Protein AF-A0A7W4V0E9-F1 (afdb_monomer_lite)

pLDDT: mean 87.12, std 13.97, range [42.84, 97.56]

Radius of gyration: 12.51 Å; chains: 1; bounding box: 30×21×30 Å

Secondary structure (DSSP, 8-state):
--HHHHHHHHHHHHHHHHTT-TTS---EEEEEETTEEEEEETTSEEEEE-TTS-EEEEE-------

Foldseek 3Di:
DDPQQVVVVVVVVVVCVVVVVVPDDWDWDWDADPNWIWIATPQQWIWTADPVRHIDIDRPPDDPPD

Structure (mmCIF, N/CA/C/O backbone):
data_AF-A0A7W4V0E9-F1
#
_entry.id   AF-A0A7W4V0E9-F1
#
loop_
_atom_site.group_PDB
_atom_site.id
_atom_site.type_symbol
_atom_site.label_atom_id
_atom_site.label_alt_id
_atom_site.label_comp_id
_atom_site.label_asym_id
_atom_site.label_entity_id
_atom_site.label_seq_id
_atom_site.pdbx_PDB_ins_code
_atom_site.Cartn_x
_atom_site.Cartn_y
_atom_site.Cartn_z
_atom_site.occupancy
_atom_site.B_iso_or_equiv
_atom_site.auth_seq_id
_atom_site.auth_comp_id
_atom_site.auth_asym_id
_atom_site.auth_atom_id
_atom_site.pdbx_PDB_model_num
ATOM 1 N N . MET A 1 1 ? 3.620 2.289 10.101 1.00 82.81 1 MET A N 1
ATOM 2 C CA . MET A 1 1 ? 2.871 1.594 9.033 1.00 82.81 1 MET A CA 1
ATOM 3 C C . MET A 1 1 ? 2.601 0.154 9.468 1.00 82.81 1 MET A C 1
ATOM 5 O O . MET A 1 1 ? 3.504 -0.413 10.078 1.00 82.81 1 MET A O 1
ATOM 9 N N . PRO A 1 2 ? 1.404 -0.422 9.229 1.00 93.44 2 PRO A N 1
ATOM 10 C CA . PRO A 1 2 ? 1.107 -1.820 9.568 1.00 93.44 2 PRO A CA 1
ATOM 11 C C . PRO A 1 2 ? 2.039 -2.824 8.879 1.00 93.44 2 PRO A C 1
ATOM 13 O O . PRO A 1 2 ? 2.491 -2.589 7.759 1.00 93.44 2 PRO A O 1
ATOM 16 N N . ALA A 1 3 ? 2.303 -3.956 9.538 1.00 96.12 3 ALA A N 1
ATOM 17 C CA . ALA A 1 3 ? 3.263 -4.953 9.059 1.00 96.12 3 ALA A CA 1
ATOM 18 C C . ALA A 1 3 ? 2.836 -5.626 7.744 1.00 96.12 3 ALA A C 1
ATOM 20 O O . ALA A 1 3 ? 3.683 -5.844 6.883 1.00 96.12 3 ALA A O 1
ATOM 21 N N . ALA A 1 4 ? 1.540 -5.911 7.574 1.00 96.00 4 ALA A N 1
ATOM 22 C CA . ALA A 1 4 ? 1.005 -6.475 6.333 1.00 96.00 4 ALA A CA 1
ATOM 23 C C . ALA A 1 4 ? 1.259 -5.540 5.140 1.00 96.00 4 ALA A C 1
ATOM 25 O O . ALA A 1 4 ? 1.788 -5.977 4.123 1.00 96.00 4 ALA A O 1
ATOM 26 N N . LEU A 1 5 ? 0.992 -4.241 5.316 1.00 96.44 5 LEU A N 1
ATOM 27 C CA . LEU A 1 5 ? 1.213 -3.229 4.283 1.00 96.44 5 LEU A CA 1
ATOM 28 C C . LEU A 1 5 ? 2.698 -3.099 3.918 1.00 96.44 5 LEU A C 1
ATOM 30 O O . LEU A 1 5 ? 3.050 -3.087 2.747 1.00 96.44 5 LEU A O 1
ATOM 34 N N . HIS A 1 6 ? 3.578 -3.058 4.924 1.00 96.56 6 HIS A N 1
ATOM 35 C CA . HIS A 1 6 ? 5.024 -2.998 4.696 1.00 96.56 6 HIS A CA 1
ATOM 36 C C . HIS A 1 6 ? 5.534 -4.229 3.941 1.00 96.56 6 HIS A C 1
ATOM 38 O O . HIS A 1 6 ? 6.296 -4.103 2.987 1.00 96.56 6 HIS A O 1
ATOM 44 N N . LYS A 1 7 ? 5.100 -5.425 4.347 1.00 97.56 7 LYS A N 1
ATOM 45 C CA . LYS A 1 7 ? 5.497 -6.669 3.687 1.00 97.56 7 LYS A CA 1
ATOM 46 C C . LYS A 1 7 ? 5.103 -6.668 2.209 1.00 97.56 7 LYS A C 1
ATOM 48 O O . LYS A 1 7 ? 5.887 -7.120 1.380 1.00 97.56 7 LYS A O 1
ATOM 53 N N . GLU A 1 8 ? 3.916 -6.162 1.893 1.00 97.56 8 GLU A N 1
ATOM 54 C CA . GLU A 1 8 ? 3.431 -6.126 0.517 1.00 97.56 8 GLU A CA 1
ATOM 55 C C . GLU A 1 8 ? 4.145 -5.059 -0.324 1.00 97.56 8 GLU A C 1
ATOM 57 O O . GLU A 1 8 ? 4.529 -5.344 -1.452 1.00 97.56 8 GLU A O 1
ATOM 62 N N . ILE A 1 9 ? 4.448 -3.886 0.247 1.00 96.00 9 ILE A N 1
ATOM 63 C CA . ILE A 1 9 ? 5.314 -2.878 -0.394 1.00 96.00 9 ILE A CA 1
ATOM 64 C C . ILE A 1 9 ? 6.666 -3.489 -0.783 1.00 96.00 9 ILE A C 1
ATOM 66 O O . ILE A 1 9 ? 7.078 -3.383 -1.933 1.00 96.00 9 ILE A O 1
ATOM 70 N N . ALA A 1 10 ? 7.322 -4.202 0.138 1.00 95.19 10 ALA A N 1
ATOM 71 C CA . ALA A 1 10 ? 8.605 -4.844 -0.145 1.00 95.19 10 ALA A CA 1
ATOM 72 C C . ALA A 1 10 ? 8.500 -5.905 -1.257 1.00 95.19 10 ALA A C 1
ATOM 74 O O . ALA A 1 10 ? 9.405 -6.038 -2.079 1.00 95.19 10 ALA A O 1
ATOM 75 N N . ARG A 1 11 ? 7.382 -6.641 -1.316 1.00 94.75 11 ARG A N 1
ATOM 76 C CA . ARG A 1 11 ? 7.109 -7.616 -2.382 1.00 94.75 11 ARG A CA 1
ATOM 77 C C . ARG A 1 11 ? 6.946 -6.935 -3.744 1.00 94.75 11 ARG A C 1
ATOM 79 O O . ARG A 1 11 ? 7.460 -7.438 -4.742 1.00 94.75 11 ARG A O 1
ATOM 86 N N . VAL A 1 12 ? 6.250 -5.800 -3.785 1.00 93.69 12 VAL A N 1
ATOM 87 C CA . VAL A 1 12 ? 6.100 -4.990 -4.999 1.00 93.69 12 VAL A CA 1
ATOM 88 C C . VAL A 1 12 ? 7.467 -4.481 -5.470 1.00 93.69 12 VAL A C 1
ATOM 90 O O . VAL A 1 12 ? 7.815 -4.658 -6.636 1.00 93.69 12 VAL A O 1
ATOM 93 N N . GLU A 1 13 ? 8.288 -3.942 -4.569 1.00 92.38 13 GLU A N 1
ATOM 94 C CA . GLU A 1 13 ? 9.643 -3.473 -4.893 1.00 92.38 13 GLU A CA 1
ATOM 95 C C . GLU A 1 13 ? 10.545 -4.596 -5.438 1.00 92.38 13 GLU A C 1
ATOM 97 O O . GLU A 1 13 ? 11.257 -4.399 -6.424 1.00 92.38 13 GLU A O 1
ATOM 102 N N . GLU A 1 14 ? 10.484 -5.798 -4.857 1.00 91.12 14 GLU A N 1
ATOM 103 C CA . GLU A 1 14 ? 11.244 -6.965 -5.328 1.00 91.12 14 GLU A CA 1
ATOM 104 C C . GLU A 1 14 ? 10.853 -7.378 -6.761 1.00 91.12 14 GLU A C 1
ATOM 106 O O . GLU A 1 14 ? 11.715 -7.745 -7.571 1.00 91.12 14 GLU A O 1
ATOM 111 N N . SER A 1 15 ? 9.568 -7.258 -7.112 1.00 88.75 15 SER A N 1
ATOM 112 C CA . SER A 1 15 ? 9.094 -7.543 -8.473 1.00 88.75 15 SER A CA 1
ATOM 113 C C . SER A 1 15 ? 9.639 -6.548 -9.507 1.00 88.75 15 SER A C 1
ATOM 115 O O . SER A 1 15 ? 10.063 -6.951 -10.586 1.00 88.75 15 SER A O 1
ATOM 117 N N . MET A 1 16 ? 9.772 -5.270 -9.142 1.00 84.50 16 MET A N 1
ATOM 118 C CA . MET A 1 16 ? 10.300 -4.219 -10.027 1.00 84.50 16 MET A CA 1
ATOM 119 C C . MET A 1 16 ? 11.785 -4.382 -10.324 1.00 84.50 16 MET A C 1
ATOM 121 O O . MET A 1 16 ? 12.237 -4.114 -11.439 1.00 84.50 16 MET A O 1
ATOM 125 N N . ILE A 1 17 ? 12.552 -4.828 -9.326 1.00 78.62 17 ILE A N 1
ATOM 126 C CA . ILE A 1 17 ? 13.969 -5.160 -9.506 1.00 78.62 17 ILE A CA 1
ATOM 127 C C . ILE A 1 17 ? 14.100 -6.305 -10.517 1.00 78.62 17 ILE A C 1
ATOM 129 O O . ILE A 1 17 ? 14.967 -6.257 -11.392 1.00 78.62 17 ILE A O 1
ATOM 133 N N . SER A 1 18 ? 13.221 -7.305 -10.420 1.00 74.56 18 SER A N 1
ATOM 134 C CA . SER A 1 18 ? 13.216 -8.475 -11.305 1.00 74.56 18 SER A CA 1
ATOM 135 C C . SER A 1 18 ? 12.907 -8.111 -12.763 1.00 74.56 18 SER A C 1
ATOM 137 O O . SER A 1 18 ? 13.500 -8.692 -13.670 1.00 74.56 18 SER A O 1
ATOM 139 N N . ASP A 1 19 ? 12.067 -7.099 -12.988 1.00 71.62 19 ASP A N 1
ATOM 140 C CA . ASP A 1 19 ? 11.689 -6.615 -14.324 1.00 71.62 19 ASP A CA 1
ATOM 141 C C . ASP A 1 19 ? 12.719 -5.657 -14.956 1.00 71.62 19 ASP A C 1
ATOM 143 O O . ASP A 1 19 ? 12.505 -5.114 -16.041 1.00 71.62 19 ASP A O 1
ATOM 147 N N . GLY A 1 20 ? 13.860 -5.428 -14.296 1.00 65.88 20 GLY A N 1
ATOM 148 C CA . GLY A 1 20 ? 14.908 -4.533 -14.794 1.00 65.88 20 GLY A CA 1
ATOM 149 C C . GLY A 1 20 ? 14.535 -3.049 -14.727 1.00 65.88 20 GLY A C 1
ATOM 150 O O . GLY A 1 20 ? 15.272 -2.211 -15.247 1.00 65.88 20 GLY A O 1
ATOM 151 N N . LEU A 1 21 ? 13.441 -2.703 -14.036 1.00 65.38 21 LEU A N 1
ATOM 152 C CA . LEU A 1 21 ? 12.963 -1.332 -13.829 1.00 65.38 21 LEU A CA 1
ATOM 153 C C . LEU A 1 21 ? 13.768 -0.568 -12.756 1.00 65.38 21 LEU A C 1
ATOM 155 O O . LEU A 1 21 ? 13.354 0.488 -12.288 1.00 65.38 21 LEU A O 1
ATOM 159 N N . ALA A 1 22 ? 14.941 -1.080 -12.376 1.00 62.59 22 ALA A N 1
ATOM 160 C CA . ALA A 1 22 ? 15.804 -0.598 -11.295 1.00 62.59 22 ALA A CA 1
ATOM 161 C C . ALA A 1 22 ? 16.444 0.791 -11.531 1.00 62.59 22 ALA A C 1
ATOM 163 O O . ALA A 1 22 ? 17.405 1.154 -10.854 1.00 62.59 22 ALA A O 1
ATOM 164 N N . ALA A 1 23 ? 15.957 1.574 -12.498 1.00 57.97 23 ALA A N 1
ATOM 165 C CA . ALA A 1 23 ? 16.563 2.845 -12.888 1.00 57.97 23 ALA A CA 1
ATOM 166 C C . ALA A 1 23 ? 16.336 3.983 -11.867 1.00 57.97 23 ALA A C 1
ATOM 168 O O . ALA A 1 23 ? 17.046 4.987 -11.927 1.00 57.97 23 ALA A O 1
ATOM 169 N N . ALA A 1 24 ? 15.412 3.832 -10.909 1.00 70.25 24 ALA A N 1
ATOM 170 C CA . ALA A 1 24 ? 15.190 4.790 -9.825 1.00 70.25 24 ALA A CA 1
ATOM 171 C C . ALA A 1 24 ? 14.724 4.097 -8.532 1.00 70.25 24 ALA A C 1
ATOM 173 O O . ALA A 1 24 ? 14.054 3.068 -8.573 1.00 70.25 24 ALA A O 1
ATOM 174 N N . THR A 1 25 ? 15.079 4.664 -7.373 1.00 82.25 25 THR A N 1
ATOM 175 C CA . THR A 1 25 ? 14.514 4.247 -6.080 1.00 82.25 25 THR A CA 1
ATOM 176 C C . THR A 1 25 ? 12.998 4.484 -6.094 1.00 82.25 25 THR A C 1
ATOM 178 O O . THR A 1 25 ? 12.608 5.633 -6.314 1.00 82.25 25 THR A O 1
ATOM 181 N N . PRO A 1 26 ? 12.157 3.463 -5.837 1.00 89.38 26 PRO A N 1
ATOM 182 C CA . PRO A 1 26 ? 10.704 3.605 -5.875 1.00 89.38 26 PRO A CA 1
ATOM 183 C C . PRO A 1 26 ? 10.222 4.642 -4.858 1.00 89.38 26 PRO A C 1
ATOM 185 O O . PRO A 1 26 ? 10.698 4.692 -3.718 1.00 89.38 26 PRO A O 1
ATOM 188 N N . ARG A 1 27 ? 9.277 5.492 -5.273 1.00 92.69 27 ARG A N 1
ATOM 189 C CA . ARG A 1 27 ? 8.740 6.576 -4.440 1.00 92.69 27 ARG A CA 1
ATOM 190 C C . ARG A 1 27 ? 7.298 6.293 -4.049 1.00 92.69 27 ARG A C 1
ATOM 192 O O . ARG A 1 27 ? 6.394 6.376 -4.873 1.00 92.69 27 ARG A O 1
ATOM 199 N N . TRP A 1 28 ? 7.105 6.011 -2.766 1.00 95.69 28 TRP A N 1
ATOM 200 C CA . TRP A 1 28 ? 5.794 5.774 -2.178 1.00 95.69 28 TRP A CA 1
ATOM 201 C C . TRP A 1 28 ? 5.238 7.029 -1.505 1.00 95.69 28 TRP A C 1
ATOM 203 O O . TRP A 1 28 ? 5.923 7.677 -0.708 1.00 95.69 28 TRP A O 1
ATOM 213 N N . THR A 1 29 ? 3.967 7.315 -1.759 1.00 96.56 29 THR A N 1
ATOM 214 C CA . THR A 1 29 ? 3.145 8.251 -0.994 1.00 96.56 29 THR A CA 1
ATOM 215 C C . THR A 1 29 ? 2.299 7.459 -0.006 1.00 96.56 29 THR A C 1
ATOM 217 O O . THR A 1 29 ? 1.579 6.542 -0.390 1.00 96.56 29 THR A O 1
ATOM 220 N N . LEU A 1 30 ? 2.380 7.806 1.280 1.00 97.38 30 LEU A N 1
ATOM 221 C CA . LEU A 1 30 ? 1.567 7.189 2.325 1.00 97.38 30 LEU A CA 1
ATOM 222 C C . LEU A 1 30 ? 0.495 8.170 2.802 1.00 97.38 30 LEU A C 1
ATOM 224 O O . LEU A 1 30 ? 0.808 9.173 3.447 1.00 97.38 30 LEU A O 1
ATOM 228 N N . THR A 1 31 ? -0.762 7.824 2.551 1.00 96.06 31 THR A N 1
ATOM 229 C CA . THR A 1 31 ? -1.936 8.591 2.971 1.00 96.06 31 THR A CA 1
ATOM 230 C C . THR A 1 31 ? -2.742 7.800 3.998 1.00 96.06 31 THR A C 1
ATOM 232 O O . THR A 1 31 ? -2.823 6.575 3.938 1.00 96.06 31 THR A O 1
ATOM 235 N N . PHE A 1 32 ? -3.350 8.494 4.960 1.00 95.31 32 PHE A N 1
ATOM 236 C CA . PHE A 1 32 ? -4.288 7.896 5.908 1.00 95.31 32 PHE A CA 1
ATOM 237 C C . PHE A 1 32 ? -5.682 8.470 5.672 1.00 95.31 32 PHE A C 1
ATOM 239 O O . PHE A 1 32 ? -5.913 9.648 5.940 1.00 95.31 32 PHE A O 1
ATOM 246 N N . LEU A 1 33 ? -6.613 7.637 5.207 1.00 94.06 33 LEU A N 1
ATOM 247 C CA . LE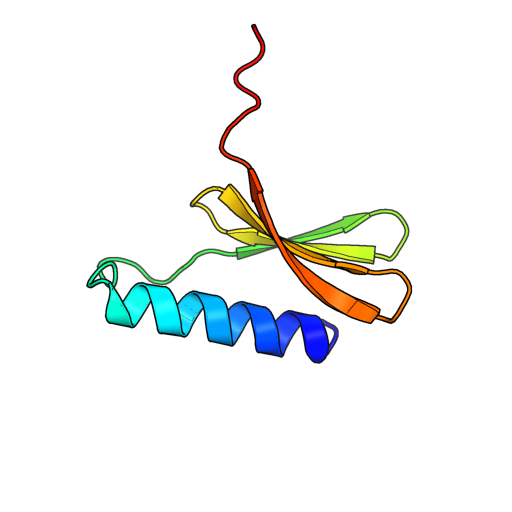U A 1 33 ? -8.012 8.010 5.002 1.00 94.06 33 LEU A CA 1
ATOM 248 C C . LEU A 1 33 ? -8.878 7.279 6.020 1.00 94.06 33 LEU A C 1
ATOM 250 O O . LEU A 1 33 ? -8.870 6.053 6.082 1.00 94.06 33 LEU A O 1
ATOM 254 N N . GLU A 1 34 ? -9.591 8.031 6.859 1.00 93.38 34 GLU A N 1
ATOM 255 C CA . GLU A 1 34 ? -10.446 7.463 7.916 1.00 93.38 34 GLU A CA 1
ATOM 256 C C . GLU A 1 34 ? -9.699 6.464 8.827 1.00 93.38 34 GLU A C 1
ATOM 258 O O . GLU A 1 34 ? -10.240 5.452 9.265 1.00 93.38 34 GLU A O 1
ATOM 263 N N . GLY A 1 35 ? -8.410 6.723 9.080 1.00 91.69 35 GLY A N 1
ATOM 264 C CA . GLY A 1 35 ? -7.542 5.845 9.872 1.00 91.69 35 GLY A CA 1
ATOM 265 C C . GLY A 1 35 ? -6.995 4.622 9.124 1.00 91.69 35 GLY A C 1
ATOM 266 O O . GLY A 1 35 ? -6.211 3.868 9.700 1.00 91.69 35 GLY A O 1
ATOM 267 N N . ARG A 1 36 ? -7.347 4.436 7.847 1.00 92.94 36 ARG A N 1
ATOM 268 C CA . ARG A 1 36 ? -6.853 3.352 6.991 1.00 92.94 36 ARG A CA 1
ATOM 269 C C . ARG A 1 36 ? -5.652 3.821 6.166 1.00 92.94 36 ARG A C 1
ATOM 271 O O . ARG A 1 36 ? -5.733 4.882 5.545 1.00 92.94 36 ARG A O 1
ATOM 278 N N . PRO A 1 37 ? -4.532 3.081 6.165 1.00 96.56 37 PRO A N 1
ATOM 279 C CA . PRO A 1 37 ? -3.367 3.445 5.376 1.00 96.56 37 PRO A CA 1
ATOM 280 C C . PRO A 1 37 ? -3.547 3.050 3.906 1.00 96.56 37 PRO A C 1
ATOM 282 O O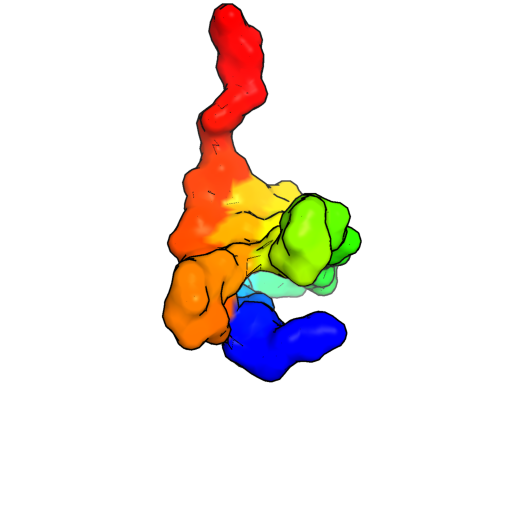 . PRO A 1 37 ? -4.014 1.953 3.602 1.00 96.56 37 PRO A O 1
ATOM 285 N N . ILE A 1 38 ? -3.111 3.935 3.019 1.00 96.25 38 ILE A N 1
ATOM 286 C CA . ILE A 1 38 ? -3.065 3.753 1.571 1.00 96.25 38 ILE A CA 1
ATOM 287 C C . ILE A 1 38 ? -1.652 4.117 1.135 1.00 96.25 38 ILE A C 1
ATOM 289 O O . ILE A 1 38 ? -1.208 5.243 1.369 1.00 96.25 38 ILE A O 1
ATOM 293 N N . ALA A 1 39 ? -0.933 3.156 0.565 1.00 97.50 39 ALA A N 1
ATOM 294 C CA . ALA A 1 39 ? 0.388 3.376 0.000 1.00 97.50 39 ALA A CA 1
ATOM 295 C C . ALA A 1 39 ? 0.278 3.369 -1.521 1.00 97.50 39 ALA A C 1
ATOM 297 O O . ALA A 1 39 ? -0.137 2.374 -2.101 1.00 97.50 39 ALA A O 1
ATOM 298 N N . GLU A 1 40 ? 0.651 4.467 -2.154 1.00 96.75 40 GLU A N 1
ATOM 299 C CA . GLU A 1 40 ? 0.609 4.635 -3.602 1.00 96.75 40 GLU A CA 1
ATOM 300 C C . GLU A 1 40 ? 2.028 4.822 -4.123 1.00 96.75 40 GLU A C 1
ATOM 302 O O . GLU A 1 40 ? 2.787 5.645 -3.611 1.00 96.75 40 GLU A O 1
ATOM 307 N N . LEU A 1 41 ? 2.403 4.040 -5.121 1.00 94.88 41 LEU A N 1
ATOM 308 C CA . LEU A 1 41 ? 3.660 4.166 -5.832 1.00 94.88 41 LEU A CA 1
ATOM 309 C C . LEU A 1 41 ? 3.487 5.114 -7.018 1.00 94.88 41 LEU A C 1
ATOM 311 O O . LEU A 1 41 ? 2.446 5.110 -7.665 1.00 94.88 41 LEU A O 1
ATOM 315 N N . GLU A 1 42 ? 4.541 5.846 -7.376 1.00 91.75 42 GLU A N 1
ATOM 316 C CA . GLU A 1 42 ? 4.551 6.771 -8.525 1.00 91.75 42 GLU A CA 1
ATOM 317 C C . GLU A 1 42 ? 4.158 6.150 -9.885 1.00 91.75 42 GLU A C 1
ATOM 319 O O . GLU A 1 42 ? 3.899 6.875 -10.840 1.00 91.75 42 GLU A O 1
ATOM 324 N N . THR A 1 43 ? 4.097 4.820 -9.985 1.00 88.94 43 THR A N 1
ATOM 325 C CA . THR A 1 43 ? 3.633 4.072 -11.164 1.00 88.94 43 THR A CA 1
ATOM 326 C C . THR A 1 43 ? 2.119 3.802 -11.180 1.00 88.94 43 THR A C 1
ATOM 328 O O . THR A 1 43 ? 1.638 3.119 -12.087 1.00 88.94 43 THR A O 1
ATOM 331 N N . GLY A 1 44 ? 1.378 4.280 -10.175 1.00 92.25 44 GLY A N 1
ATOM 332 C CA . GLY A 1 44 ? -0.058 4.033 -9.987 1.00 92.25 44 GLY A CA 1
ATOM 333 C C . GLY A 1 44 ? -0.383 2.739 -9.231 1.00 92.25 44 GLY A C 1
ATOM 334 O O . GLY A 1 44 ? -1.548 2.366 -9.102 1.00 92.25 44 GLY A O 1
ATOM 335 N N . ILE A 1 45 ? 0.620 2.001 -8.738 1.00 94.38 45 ILE A N 1
ATOM 336 C CA . ILE A 1 45 ? 0.371 0.814 -7.903 1.00 94.38 45 ILE A CA 1
ATOM 337 C C . ILE A 1 45 ? -0.056 1.263 -6.510 1.00 94.38 45 ILE A C 1
ATOM 339 O O . ILE A 1 45 ? 0.662 1.998 -5.838 1.00 94.38 45 ILE A O 1
ATOM 343 N N . ILE A 1 46 ? -1.192 0.758 -6.048 1.00 96.69 46 ILE A N 1
ATOM 344 C CA . ILE A 1 46 ? -1.767 1.071 -4.747 1.00 96.69 46 ILE A CA 1
ATOM 345 C C . ILE A 1 46 ? -1.787 -0.193 -3.894 1.00 96.69 46 ILE A C 1
ATOM 347 O O . ILE A 1 46 ? -2.288 -1.238 -4.306 1.00 96.69 46 ILE A O 1
ATOM 351 N N . VAL A 1 47 ? -1.282 -0.086 -2.670 1.00 97.44 47 VAL A N 1
ATOM 352 C CA . VAL A 1 47 ? -1.371 -1.113 -1.635 1.00 97.44 47 VAL A CA 1
ATOM 353 C C . VAL A 1 47 ? -2.267 -0.590 -0.514 1.00 97.44 47 VAL A C 1
ATOM 355 O O . VAL A 1 47 ? -2.024 0.478 0.057 1.00 97.44 47 VAL A O 1
ATOM 358 N N . THR A 1 48 ? -3.303 -1.352 -0.175 1.00 97.31 48 THR A N 1
ATOM 359 C CA . THR A 1 48 ? -4.236 -1.052 0.924 1.00 97.31 48 THR A CA 1
ATOM 360 C C . THR A 1 48 ? -4.375 -2.244 1.866 1.00 97.31 48 THR A C 1
ATOM 362 O O . THR A 1 48 ? -3.747 -3.281 1.653 1.00 97.31 48 THR A O 1
ATOM 365 N N . LEU A 1 49 ? -5.168 -2.091 2.931 1.00 96.62 49 LEU A N 1
ATOM 366 C CA . LEU A 1 49 ? -5.603 -3.199 3.780 1.00 96.62 49 LEU A CA 1
ATOM 367 C C . LEU A 1 49 ? -7.104 -3.438 3.601 1.00 96.62 49 LEU A C 1
ATOM 369 O O . LEU A 1 49 ? -7.883 -2.482 3.641 1.00 96.62 49 LEU A O 1
ATOM 373 N N . ASP A 1 50 ? -7.505 -4.699 3.464 1.00 94.50 50 ASP A N 1
ATOM 374 C CA . ASP A 1 50 ? -8.911 -5.097 3.498 1.00 94.50 50 ASP A CA 1
ATOM 375 C C . ASP A 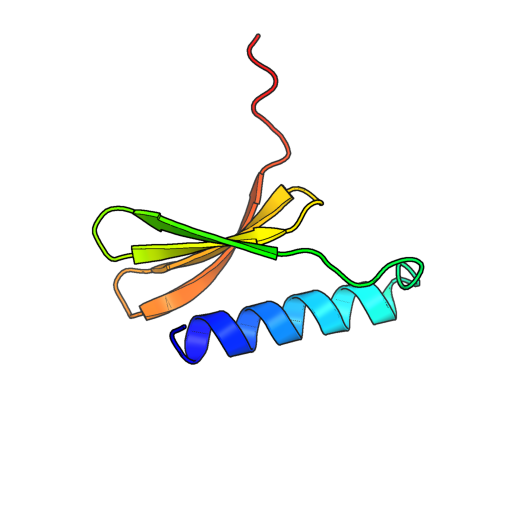1 50 ? -9.488 -5.096 4.929 1.00 94.50 50 ASP A C 1
ATOM 377 O O . ASP A 1 50 ? -8.831 -4.718 5.906 1.00 94.50 50 ASP A O 1
ATOM 381 N N . ALA A 1 51 ? -10.753 -5.508 5.059 1.00 92.38 51 ALA A N 1
ATOM 382 C CA . ALA A 1 51 ? -11.450 -5.570 6.343 1.00 92.38 51 ALA A CA 1
ATOM 383 C C . ALA A 1 51 ? -10.824 -6.570 7.336 1.00 92.38 51 ALA A C 1
ATOM 385 O O . ALA A 1 51 ? -10.964 -6.386 8.546 1.00 92.38 51 ALA A O 1
ATOM 386 N N . ASP A 1 52 ? -10.110 -7.582 6.838 1.00 94.38 52 ASP A N 1
ATOM 387 C CA . ASP A 1 52 ? -9.397 -8.591 7.624 1.00 94.38 52 ASP A CA 1
ATOM 388 C C . ASP A 1 52 ? -7.939 -8.175 7.919 1.00 94.38 52 ASP A C 1
ATOM 390 O O . ASP A 1 52 ? -7.159 -8.928 8.516 1.00 94.38 52 ASP A O 1
ATOM 394 N N . GLY A 1 53 ? -7.549 -6.963 7.508 1.00 93.75 53 GLY A N 1
ATOM 395 C CA . GLY A 1 53 ? -6.206 -6.422 7.679 1.00 93.75 53 GLY A CA 1
ATOM 396 C C . GLY A 1 53 ? -5.161 -7.069 6.768 1.00 93.75 53 GLY A C 1
ATOM 397 O O . GLY A 1 53 ? -3.964 -6.946 7.050 1.00 93.75 53 GLY A O 1
ATOM 398 N N . GLN A 1 54 ? -5.583 -7.764 5.710 1.00 96.19 54 GLN A N 1
ATOM 399 C CA . GLN A 1 54 ? -4.686 -8.316 4.700 1.00 96.19 54 GLN A CA 1
ATOM 400 C C . GLN A 1 54 ? -4.350 -7.255 3.661 1.00 96.19 54 GLN A C 1
ATOM 402 O O . GLN A 1 54 ? -5.180 -6.416 3.318 1.00 96.19 54 GLN A O 1
ATOM 407 N N . ALA A 1 55 ? -3.109 -7.277 3.177 1.00 97.12 55 ALA A N 1
ATOM 408 C CA . ALA A 1 55 ? -2.689 -6.350 2.143 1.00 97.12 55 ALA A CA 1
ATOM 409 C C . ALA A 1 55 ? -3.291 -6.740 0.792 1.00 97.12 55 ALA A C 1
ATOM 411 O O . ALA A 1 55 ? -3.250 -7.909 0.406 1.00 97.12 55 ALA A O 1
ATOM 412 N N . VAL A 1 56 ? -3.818 -5.751 0.075 1.00 96.81 56 VAL A N 1
ATOM 413 C CA . VAL A 1 56 ? -4.355 -5.921 -1.275 1.00 96.81 56 VAL A CA 1
ATOM 414 C C . VAL A 1 56 ? -3.676 -4.923 -2.201 1.00 96.81 56 VAL A C 1
ATOM 416 O O . VAL A 1 56 ? -3.529 -3.749 -1.853 1.00 96.81 56 VAL A O 1
ATOM 419 N N . VAL A 1 57 ? -3.240 -5.413 -3.361 1.00 96.56 57 VAL A N 1
ATOM 420 C CA . VAL A 1 57 ? -2.568 -4.624 -4.395 1.00 96.56 57 VAL A CA 1
ATOM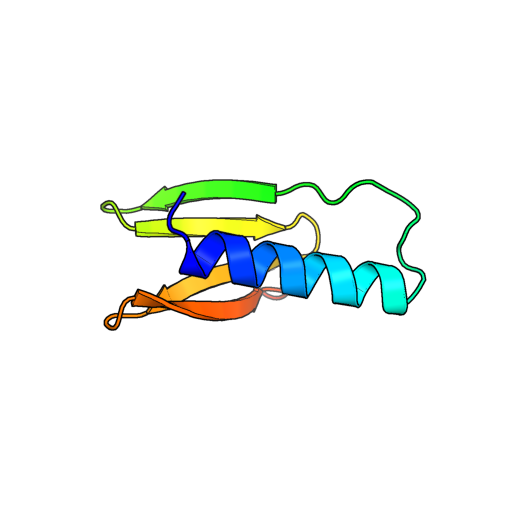 421 C C . VAL A 1 57 ? -3.533 -4.380 -5.546 1.00 96.56 57 VAL A C 1
ATOM 423 O O . VAL A 1 57 ? -4.163 -5.312 -6.050 1.00 96.56 57 VAL A O 1
ATOM 426 N N . HIS A 1 58 ? -3.612 -3.131 -5.979 1.00 94.19 58 HIS A N 1
ATOM 427 C CA . HIS A 1 58 ? -4.371 -2.698 -7.142 1.00 94.19 58 HIS A CA 1
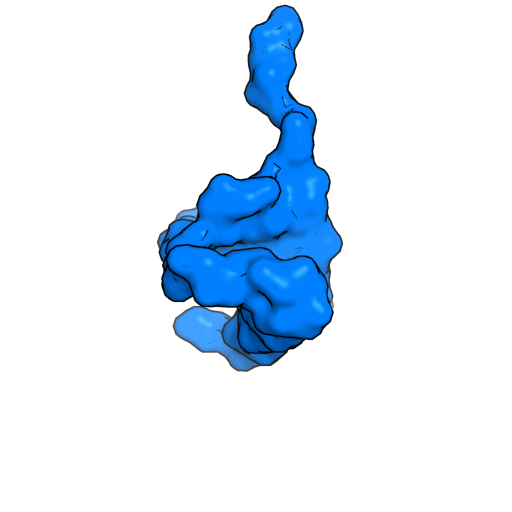ATOM 428 C C . HIS A 1 58 ? -3.484 -1.814 -8.016 1.00 94.19 58 HIS A C 1
ATOM 430 O O . HIS A 1 58 ? -2.538 -1.201 -7.524 1.00 94.19 58 HIS A O 1
ATOM 436 N N . HIS A 1 59 ? -3.771 -1.756 -9.312 1.00 91.19 59 HIS A N 1
ATOM 437 C CA . HIS A 1 59 ? -3.110 -0.832 -10.226 1.00 91.19 59 HIS A CA 1
ATOM 438 C C . HIS A 1 59 ? -4.164 0.132 -10.736 1.00 91.19 59 HIS A C 1
ATOM 440 O O . HIS A 1 59 ? -5.094 -0.300 -11.415 1.00 91.19 59 HIS A O 1
ATOM 446 N N . ASP A 1 60 ? -4.040 1.395 -10.351 1.00 81.00 60 ASP A N 1
ATOM 447 C CA . ASP A 1 60 ? -4.922 2.446 -10.828 1.00 81.00 60 ASP A CA 1
ATOM 448 C C . ASP A 1 60 ? -4.215 3.169 -11.977 1.00 81.00 60 ASP A C 1
ATOM 450 O O . ASP A 1 60 ? -3.328 3.998 -11.771 1.00 81.00 60 ASP A O 1
ATOM 454 N N . VAL A 1 61 ? -4.513 2.736 -13.204 1.00 66.00 61 VAL A N 1
ATOM 455 C CA . VAL A 1 61 ? -4.049 3.388 -14.444 1.00 66.00 61 VAL A CA 1
ATOM 456 C C . VAL A 1 61 ? -5.137 4.225 -15.100 1.00 66.00 61 VAL A C 1
ATOM 458 O O . VAL A 1 61 ? -4.873 4.837 -16.129 1.00 66.00 61 VAL A O 1
ATOM 461 N N . ASP A 1 62 ? -6.329 4.284 -14.509 1.00 58.69 62 ASP A N 1
ATOM 462 C CA . ASP A 1 62 ? -7.494 4.918 -15.110 1.00 58.69 62 ASP A CA 1
ATOM 463 C C . ASP A 1 62 ? -8.209 5.803 -14.085 1.00 58.69 62 ASP A C 1
ATOM 465 O O . ASP A 1 62 ? -9.102 5.363 -13.372 1.00 58.69 62 ASP A O 1
ATOM 469 N N . ASP A 1 63 ? -7.850 7.084 -14.088 1.00 54.12 63 ASP A N 1
ATOM 470 C CA . ASP A 1 63 ? -8.855 8.150 -14.043 1.00 54.12 63 ASP A CA 1
ATOM 471 C C . ASP A 1 63 ? -8.273 9.407 -14.723 1.00 54.12 63 ASP A C 1
ATOM 473 O O . ASP A 1 63 ? -8.112 10.488 -14.148 1.00 54.12 63 ASP A O 1
ATOM 477 N N . GLU A 1 64 ? -7.930 9.268 -16.013 1.00 51.09 64 GLU A N 1
ATOM 478 C CA . GLU A 1 64 ? -8.019 10.413 -16.920 1.00 51.09 64 GLU A CA 1
ATOM 479 C C . GLU A 1 64 ? -9.500 10.804 -16.974 1.00 51.09 64 GLU A C 1
ATOM 481 O O . GLU A 1 64 ? -10.304 10.134 -17.616 1.00 51.09 64 GLU A O 1
ATOM 486 N N . PHE A 1 65 ? -9.873 11.866 -16.255 1.00 54.91 65 PHE A N 1
ATOM 487 C CA . PHE A 1 65 ? -11.191 12.495 -16.347 1.00 54.91 65 PHE A CA 1
ATOM 488 C C . PHE A 1 65 ? -11.593 12.667 -17.828 1.00 54.91 65 PHE A C 1
ATOM 490 O O . PHE A 1 65 ? -11.058 13.542 -18.514 1.00 54.91 65 PHE A O 1
ATOM 497 N N . ALA A 1 66 ? -12.519 11.830 -18.305 1.00 42.84 66 ALA A N 1
ATOM 498 C CA . ALA A 1 66 ? -13.183 11.953 -19.604 1.00 42.84 66 ALA A CA 1
ATOM 499 C C . ALA A 1 66 ? -14.32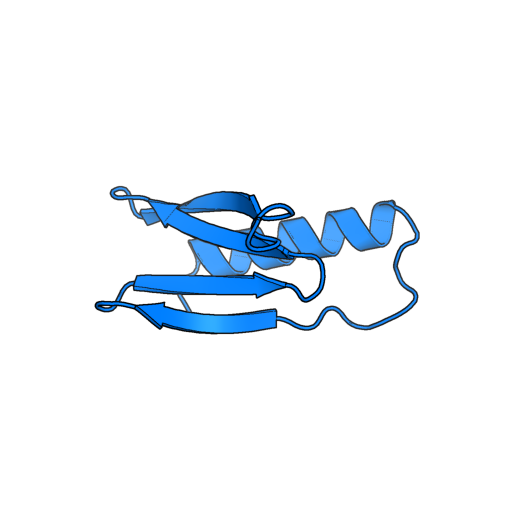3 12.983 -19.570 1.00 42.84 66 ALA A C 1
ATOM 501 O O . ALA A 1 66 ? -14.986 13.117 -18.513 1.00 42.84 66 ALA A O 1
#

Sequence (66 aa):
MPAALHKEIARVEESMISDGLAAATPRWTLTFLEGRPIAELETGIIVTLDADGQAVVHHDVDDEFA

Organism: NCBI:txid1526412